Protein AF-A0A1M5QB67-F1 (afdb_monomer_lite)

Radius of gyration: 20.2 Å; chains: 1; bounding box: 59×38×54 Å

Secondary structure (DSSP, 8-state):
--HHHHHHHHHHHHHHHHHHHHHHHHHHHHHHHHHGGGT--SS-HHHHHHHHHHHHHHHHHHHHTT---HHHHHHHHHHHHHHHHHHHHHHHTTTT-SS-SS--S-HHHHHHHHHHH-HHHHHHHHHHHHHHHHHHHHHHH-GGGGT--HHHHHHHHHHHT--

pLDDT: mean 91.1, std 11.99, range [49.0, 98.81]

Foldseek 3Di:
DDPVLLVVLLVLLLVLLLLLLVLLCVVQVVVCVVCVVVVDCPAVSNVLSNVLSVVSVVLSVCSVVPDQALVSLVVNLVSLVCVLVVLLCCQQCVRDHPHNPDDCPDSPVSSVVVLVVDVSSVSSNVSSVSSSVSSVCSSPPPPVNHVDDVVVVVVVVVVVVVD

Organism: NCBI:txid43928

Sequence (163 aa):
MDDRLASVLRVFGVQAALVSAAIHLFEGLPRLFVYLPRLSFRDPRPYLFVPSALLVVVLATLVVRGSHDRRLYSLSAGVLLTYSVGYTWWHLTDHGGLLPSHEVTDPVGEVIAHLAGDPIAFVSFAAQALGAAAFLVLFVADPRASGGDPSDGAALADRAGEE

Structure (mmCIF, N/CA/C/O backbone):
data_AF-A0A1M5QB67-F1
#
_entry.id   AF-A0A1M5QB67-F1
#
loop_
_atom_site.group_PDB
_atom_site.id
_atom_site.type_symbol
_atom_site.label_atom_id
_atom_site.label_alt_id
_atom_site.label_comp_id
_atom_site.label_asym_id
_atom_site.label_entity_id
_atom_site.label_seq_id
_atom_site.pdbx_PDB_ins_code
_atom_site.Cartn_x
_atom_site.Cartn_y
_atom_site.Cartn_z
_atom_site.occupancy
_atom_site.B_iso_or_equiv
_atom_site.auth_seq_id
_atom_site.auth_comp_id
_atom_site.auth_asym_id
_atom_site.auth_atom_id
_atom_site.pdbx_PDB_model_num
ATOM 1 N N . MET A 1 1 ? -14.971 -9.729 19.127 1.00 90.88 1 MET A N 1
ATOM 2 C CA . MET A 1 1 ? -13.554 -9.403 19.394 1.00 90.88 1 MET A CA 1
ATOM 3 C C . MET A 1 1 ? -13.500 -8.581 20.664 1.00 90.88 1 MET A C 1
ATOM 5 O O . MET A 1 1 ? -14.352 -7.713 20.806 1.00 90.88 1 MET A O 1
ATOM 9 N N . ASP A 1 2 ? -12.576 -8.873 21.581 1.00 91.38 2 ASP A N 1
ATOM 10 C CA . ASP A 1 2 ? -12.386 -8.035 22.770 1.00 91.38 2 ASP A CA 1
ATOM 11 C C . ASP A 1 2 ? -11.513 -6.803 22.471 1.00 91.38 2 ASP A C 1
ATOM 13 O O . ASP A 1 2 ? -10.866 -6.692 21.424 1.00 91.38 2 ASP A O 1
ATOM 17 N N . ASP A 1 3 ? -11.504 -5.860 23.409 1.00 89.56 3 ASP A N 1
ATOM 18 C CA . ASP A 1 3 ? -10.841 -4.564 23.254 1.00 89.56 3 ASP A CA 1
ATOM 19 C C . ASP A 1 3 ? -9.319 -4.661 23.159 1.00 89.56 3 ASP A C 1
ATOM 21 O O . ASP A 1 3 ? -8.672 -3.841 22.496 1.00 89.56 3 ASP A O 1
ATOM 25 N N . ARG A 1 4 ? -8.737 -5.667 23.819 1.00 93.50 4 ARG A N 1
ATOM 26 C CA . ARG A 1 4 ? -7.290 -5.885 23.830 1.00 93.50 4 ARG A CA 1
ATOM 27 C C . ARG A 1 4 ? -6.833 -6.372 22.466 1.00 93.50 4 ARG A C 1
ATOM 29 O O . ARG A 1 4 ? -5.908 -5.790 21.905 1.00 93.50 4 ARG A O 1
ATOM 36 N N . LEU A 1 5 ? -7.512 -7.374 21.909 1.00 95.00 5 LEU A N 1
ATOM 37 C CA . LEU A 1 5 ? -7.232 -7.886 20.574 1.00 95.00 5 LEU A CA 1
ATOM 38 C C . LEU A 1 5 ? -7.419 -6.796 19.512 1.00 95.00 5 LEU A C 1
ATOM 40 O O . LEU A 1 5 ? -6.548 -6.630 18.660 1.00 95.00 5 LEU A O 1
ATOM 44 N N . ALA A 1 6 ? -8.492 -6.002 19.599 1.00 94.50 6 ALA A N 1
ATOM 45 C CA . ALA A 1 6 ? -8.708 -4.875 18.691 1.00 94.50 6 ALA A CA 1
ATOM 46 C C . ALA A 1 6 ? -7.551 -3.860 18.754 1.00 94.50 6 ALA A C 1
ATOM 48 O O . ALA A 1 6 ? -7.033 -3.430 17.724 1.00 94.50 6 ALA A O 1
ATOM 49 N N . SER A 1 7 ? -7.098 -3.515 19.961 1.00 94.88 7 SER A N 1
ATOM 50 C CA . SER A 1 7 ? -5.978 -2.589 20.159 1.00 94.88 7 SER A CA 1
ATOM 51 C C . SER A 1 7 ? -4.665 -3.148 19.607 1.00 94.88 7 SER A C 1
ATOM 53 O O . SER A 1 7 ? -3.940 -2.436 18.914 1.00 94.88 7 SER A O 1
ATOM 55 N N . VAL A 1 8 ? -4.386 -4.434 19.844 1.00 97.19 8 VAL A N 1
ATOM 56 C CA . VAL A 1 8 ? -3.207 -5.121 19.293 1.00 97.19 8 VAL A CA 1
ATOM 57 C C . VAL A 1 8 ? -3.238 -5.116 17.766 1.00 97.19 8 VAL A C 1
ATOM 59 O O . VAL A 1 8 ? -2.242 -4.752 17.145 1.00 97.19 8 VAL A O 1
ATOM 62 N N . LEU A 1 9 ? -4.378 -5.445 17.151 1.00 97.62 9 LEU A N 1
ATOM 63 C CA . LEU A 1 9 ? -4.528 -5.430 15.694 1.00 97.62 9 LEU A CA 1
ATOM 64 C C . LEU A 1 9 ? -4.355 -4.032 15.102 1.00 97.62 9 LEU A C 1
ATOM 66 O O . LEU A 1 9 ? -3.757 -3.903 14.038 1.00 97.62 9 LEU A O 1
ATOM 70 N N . ARG A 1 10 ? -4.827 -2.980 15.781 1.00 97.19 10 ARG A N 1
ATOM 71 C CA . ARG A 1 10 ? -4.616 -1.593 15.334 1.00 97.19 10 ARG A CA 1
ATOM 72 C C . ARG A 1 10 ? -3.148 -1.215 15.378 1.00 97.19 10 ARG A C 1
ATOM 74 O O . ARG A 1 10 ? -2.639 -0.697 14.392 1.00 97.19 10 ARG A O 1
ATOM 81 N N . VAL A 1 11 ? -2.464 -1.497 16.489 1.00 98.06 11 VAL A N 1
ATOM 82 C CA . VAL A 1 11 ? -1.025 -1.227 16.614 1.00 98.06 11 VAL A CA 1
ATOM 83 C C . VAL A 1 11 ? -0.261 -1.988 15.536 1.00 98.06 11 VAL A C 1
ATOM 85 O O . VAL A 1 11 ? 0.523 -1.389 14.807 1.00 98.06 11 VAL A O 1
ATOM 88 N N . PHE A 1 12 ? -0.535 -3.281 15.383 1.00 98.44 12 PHE A N 1
ATOM 89 C CA . PHE A 1 12 ? 0.109 -4.121 14.381 1.00 98.44 12 PHE A CA 1
ATOM 90 C C . PHE A 1 12 ? -0.159 -3.636 12.949 1.00 98.44 12 PHE A C 1
ATOM 92 O O . PHE A 1 12 ? 0.781 -3.442 12.181 1.00 98.44 12 PHE A O 1
ATOM 99 N N . GLY A 1 13 ? -1.423 -3.371 12.605 1.00 98.44 13 GLY A N 1
ATOM 100 C CA . GLY A 1 13 ? -1.826 -2.872 11.290 1.00 98.44 13 GLY A CA 1
ATOM 101 C C . GLY A 1 13 ? -1.206 -1.515 10.961 1.00 98.44 13 GLY A C 1
ATOM 102 O O . GLY A 1 13 ? -0.709 -1.325 9.855 1.00 98.44 13 GLY A O 1
ATOM 103 N N . VAL A 1 14 ? -1.152 -0.599 11.935 1.00 98.56 14 VAL A N 1
ATOM 104 C CA . VAL A 1 14 ? -0.476 0.700 11.797 1.00 98.56 14 VAL A CA 1
ATOM 105 C C . VAL A 1 14 ? 1.022 0.521 11.564 1.00 98.56 14 VAL A C 1
ATOM 107 O O . VAL A 1 14 ? 1.556 1.127 10.642 1.00 98.56 14 VAL A O 1
ATOM 110 N N . GLN A 1 15 ? 1.709 -0.314 12.348 1.00 98.69 15 GLN A N 1
ATOM 111 C CA . GLN A 1 15 ? 3.147 -0.549 12.162 1.00 98.69 15 GLN A CA 1
ATOM 112 C C . GLN A 1 15 ? 3.444 -1.144 10.782 1.00 98.69 15 GLN A C 1
ATOM 114 O O . GLN A 1 15 ? 4.303 -0.637 10.064 1.00 98.69 15 GLN A O 1
ATOM 119 N N . ALA A 1 16 ? 2.685 -2.160 10.371 1.00 98.75 16 ALA A N 1
ATOM 120 C CA . ALA A 1 16 ? 2.826 -2.781 9.059 1.00 98.75 16 ALA A CA 1
ATOM 121 C C . ALA A 1 16 ? 2.565 -1.777 7.916 1.00 98.75 16 ALA A C 1
ATOM 123 O O . ALA A 1 16 ? 3.335 -1.702 6.957 1.00 98.75 16 ALA A O 1
ATOM 124 N N . ALA A 1 17 ? 1.536 -0.936 8.053 1.00 98.75 17 ALA A N 1
ATOM 125 C CA . ALA A 1 17 ? 1.230 0.121 7.095 1.00 98.75 17 ALA A CA 1
ATOM 126 C C . ALA A 1 17 ? 2.342 1.178 7.007 1.00 98.75 17 ALA A C 1
ATOM 128 O O . ALA A 1 17 ? 2.708 1.589 5.908 1.00 98.75 17 ALA A O 1
ATOM 129 N N . LEU A 1 18 ? 2.918 1.589 8.141 1.00 98.81 18 LEU A N 1
ATOM 130 C CA . LEU A 1 18 ? 4.020 2.553 8.174 1.00 98.81 18 LEU A CA 1
ATOM 131 C C . LEU A 1 18 ? 5.308 1.984 7.569 1.00 98.81 18 LEU A C 1
ATOM 133 O O . LEU A 1 18 ? 5.994 2.704 6.847 1.00 98.81 18 LEU A O 1
ATOM 137 N N . VAL A 1 19 ? 5.611 0.700 7.791 1.00 98.81 19 VAL A N 1
ATOM 138 C CA . VAL A 1 19 ? 6.726 0.012 7.113 1.00 98.81 19 VAL A CA 1
ATOM 139 C C . VAL A 1 19 ? 6.506 0.003 5.600 1.00 98.81 19 VAL A C 1
ATOM 141 O O . VAL A 1 19 ? 7.395 0.405 4.850 1.00 98.81 19 VAL A O 1
ATOM 144 N N . SER A 1 20 ? 5.305 -0.376 5.149 1.00 98.69 20 SER A N 1
ATOM 145 C CA . SER A 1 20 ? 4.941 -0.328 3.728 1.00 98.69 20 SER A CA 1
ATOM 146 C C . SER A 1 20 ? 5.110 1.083 3.158 1.00 98.69 20 SER A C 1
ATOM 148 O O . SER A 1 20 ? 5.741 1.254 2.116 1.00 98.69 20 SER A O 1
ATOM 150 N N . ALA A 1 21 ? 4.594 2.109 3.841 1.00 98.75 21 ALA A N 1
ATOM 151 C CA . ALA A 1 21 ? 4.706 3.498 3.404 1.00 98.75 21 ALA A CA 1
ATOM 152 C C . ALA A 1 21 ? 6.168 3.962 3.319 1.00 98.75 21 ALA A C 1
ATOM 154 O O . ALA A 1 21 ? 6.550 4.604 2.343 1.00 98.75 21 ALA A O 1
ATOM 155 N N . ALA A 1 22 ? 6.999 3.605 4.301 1.00 98.75 22 ALA A N 1
ATOM 156 C CA . ALA A 1 22 ? 8.416 3.947 4.307 1.00 98.75 22 ALA A CA 1
ATOM 157 C C . ALA A 1 22 ? 9.151 3.355 3.096 1.00 98.75 22 ALA A C 1
ATOM 159 O O . ALA A 1 22 ? 9.890 4.079 2.431 1.00 98.75 22 ALA A O 1
ATOM 160 N N . ILE A 1 23 ? 8.903 2.083 2.762 1.00 98.62 23 ILE A N 1
ATOM 161 C CA . ILE A 1 23 ? 9.515 1.434 1.592 1.00 98.62 23 ILE A CA 1
ATOM 162 C C . ILE A 1 23 ? 9.038 2.093 0.291 1.00 98.62 23 ILE A C 1
ATOM 164 O O . ILE A 1 23 ? 9.854 2.435 -0.562 1.00 98.62 23 ILE A O 1
ATOM 168 N N . HIS A 1 24 ? 7.738 2.363 0.151 1.00 98.56 24 HIS A N 1
ATOM 169 C CA . HIS A 1 24 ? 7.202 3.022 -1.045 1.00 98.56 24 HIS A CA 1
ATOM 170 C C . HIS A 1 24 ? 7.727 4.456 -1.213 1.00 98.56 24 HIS A C 1
ATOM 172 O O . HIS A 1 24 ? 7.979 4.887 -2.338 1.00 98.56 24 HIS A O 1
ATOM 178 N N . LEU A 1 25 ? 7.947 5.195 -0.121 1.00 98.62 25 LEU A N 1
ATOM 179 C CA . LEU A 1 25 ? 8.602 6.506 -0.167 1.00 98.62 25 LEU A CA 1
ATOM 180 C C . LEU A 1 25 ? 10.086 6.385 -0.515 1.00 98.62 25 LEU A C 1
ATOM 182 O O . LEU A 1 25 ? 10.573 7.167 -1.329 1.00 98.62 25 LEU A O 1
ATOM 186 N N . PHE A 1 26 ? 10.790 5.409 0.057 1.00 98.31 26 PHE A N 1
ATOM 187 C CA . PHE A 1 26 ? 12.196 5.148 -0.242 1.00 98.31 26 PHE A CA 1
ATOM 188 C C . PHE A 1 26 ? 12.410 4.826 -1.728 1.00 98.31 26 PHE A C 1
ATOM 190 O O . PHE A 1 26 ? 13.300 5.382 -2.365 1.00 98.31 26 PHE A O 1
ATOM 197 N N . GLU A 1 27 ? 11.537 4.004 -2.307 1.00 96.62 27 GLU A N 1
ATOM 198 C CA . GLU A 1 27 ? 11.552 3.646 -3.726 1.00 96.62 27 GLU A CA 1
ATOM 199 C C . GLU A 1 27 ? 11.038 4.789 -4.625 1.00 96.62 27 GLU A C 1
ATOM 201 O O . GLU A 1 27 ? 11.575 5.060 -5.705 1.00 96.62 27 GLU A O 1
ATOM 206 N N . GLY A 1 28 ? 9.964 5.460 -4.213 1.00 97.75 28 GLY A N 1
ATOM 207 C CA . GLY A 1 28 ? 9.250 6.431 -5.035 1.00 97.75 28 GLY A CA 1
ATOM 208 C C . GLY A 1 28 ? 9.913 7.803 -5.077 1.00 97.75 28 GLY A C 1
ATOM 209 O O . GLY A 1 28 ? 10.026 8.395 -6.148 1.00 97.75 28 GLY A O 1
ATOM 210 N N . LEU A 1 29 ? 10.370 8.323 -3.937 1.00 97.94 29 LEU A N 1
ATOM 211 C CA . LEU A 1 29 ? 10.791 9.720 -3.812 1.00 97.94 29 LEU A CA 1
ATOM 212 C C . LEU A 1 29 ? 12.048 10.056 -4.637 1.00 97.94 29 LEU A C 1
ATOM 214 O O . LEU A 1 29 ? 12.005 11.041 -5.379 1.00 97.94 29 LEU A O 1
ATOM 218 N N . PRO A 1 30 ? 13.133 9.252 -4.622 1.00 97.94 30 PRO A N 1
ATOM 219 C CA . PRO A 1 30 ? 14.295 9.515 -5.471 1.00 97.94 30 PRO A CA 1
ATOM 220 C C . PRO A 1 30 ? 13.934 9.485 -6.959 1.00 97.94 30 PRO A C 1
ATOM 222 O O . PRO A 1 30 ? 14.358 10.350 -7.727 1.00 97.94 30 PRO A O 1
ATOM 225 N N . ARG A 1 31 ? 13.092 8.526 -7.369 1.00 96.88 31 ARG A N 1
ATOM 226 C CA . ARG A 1 31 ? 12.614 8.417 -8.754 1.00 96.88 31 ARG A CA 1
ATOM 227 C C . ARG A 1 31 ? 11.729 9.597 -9.130 1.00 96.88 31 ARG A C 1
ATOM 229 O O . ARG A 1 31 ? 11.845 10.094 -10.244 1.00 96.88 31 ARG A O 1
ATOM 236 N N . LEU A 1 32 ? 10.906 10.105 -8.216 1.00 97.50 32 LEU A N 1
ATOM 237 C CA . LEU A 1 32 ? 10.077 11.278 -8.473 1.00 97.50 32 LEU A CA 1
ATOM 238 C C . LEU A 1 32 ? 10.940 12.498 -8.824 1.00 97.50 32 LEU A C 1
ATOM 240 O O . LEU A 1 32 ? 10.651 13.170 -9.811 1.00 97.50 32 LEU A O 1
ATOM 244 N N . PHE A 1 33 ? 12.048 12.729 -8.112 1.00 97.44 33 PHE A N 1
ATOM 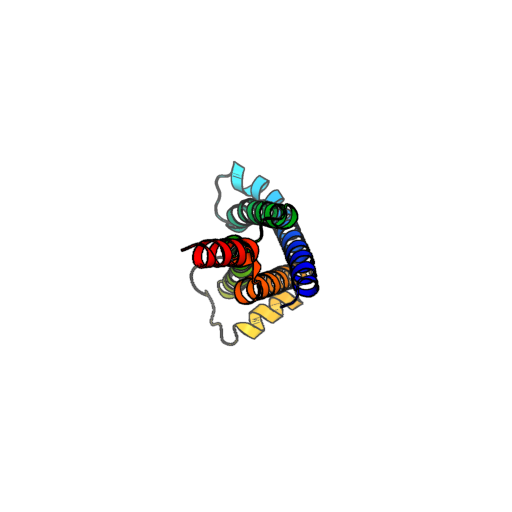245 C CA . PHE A 1 33 ? 12.999 13.802 -8.442 1.00 97.44 33 PHE A CA 1
ATOM 246 C C . PHE A 1 33 ? 13.705 13.613 -9.793 1.00 97.44 33 PHE A C 1
ATOM 248 O O . PHE A 1 33 ? 14.176 14.582 -10.388 1.00 97.44 33 PHE A O 1
ATOM 255 N N . VAL A 1 34 ? 13.751 12.386 -10.314 1.00 96.69 34 VAL A N 1
ATOM 256 C CA . VAL A 1 34 ? 14.253 12.097 -11.661 1.00 96.69 34 VAL A CA 1
ATOM 257 C C . VAL A 1 34 ? 13.156 12.315 -12.711 1.00 96.69 34 VAL A C 1
ATOM 259 O O . VAL A 1 34 ? 13.363 13.034 -13.688 1.00 96.69 34 VAL A O 1
ATOM 262 N N . TYR A 1 35 ? 11.979 11.723 -12.553 1.00 95.88 35 TYR A N 1
ATOM 263 C CA . TYR A 1 35 ? 10.971 11.707 -13.616 1.00 95.88 35 TYR A CA 1
ATOM 264 C C . TYR A 1 35 ? 10.135 12.989 -13.690 1.00 95.88 35 TYR A C 1
ATOM 266 O O . TYR A 1 35 ? 9.828 13.450 -14.793 1.00 95.88 35 TYR A O 1
ATOM 274 N N . LEU A 1 36 ? 9.832 13.620 -12.550 1.00 96.44 36 LEU A N 1
ATOM 275 C CA . LEU A 1 36 ? 8.957 14.793 -12.491 1.00 96.44 36 LEU A CA 1
ATOM 276 C C . LEU A 1 36 ? 9.503 16.000 -13.277 1.00 96.44 36 LEU A C 1
ATOM 278 O O . LEU A 1 36 ? 8.752 16.520 -14.101 1.00 96.44 36 LEU A O 1
ATOM 282 N N . PRO A 1 37 ? 10.784 16.415 -13.148 1.00 97.31 37 PRO A N 1
ATOM 283 C CA . PRO A 1 37 ? 11.311 17.546 -13.924 1.00 97.31 37 PRO A CA 1
ATOM 284 C C . PRO A 1 37 ? 11.338 17.298 -15.436 1.00 97.31 37 PRO A C 1
ATOM 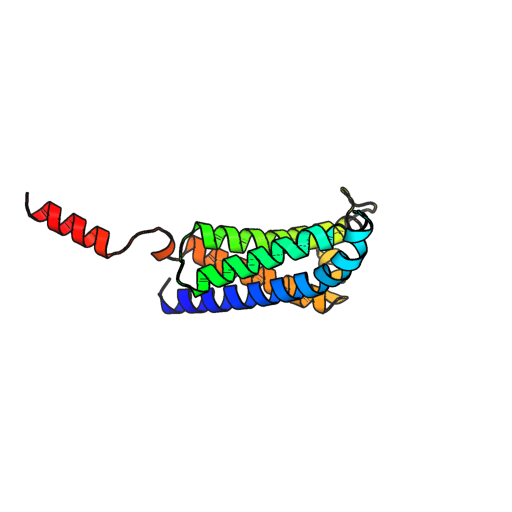286 O O . PRO A 1 37 ? 11.404 18.237 -16.223 1.00 97.31 37 PRO A O 1
ATOM 289 N N . ARG A 1 38 ? 11.311 16.024 -15.844 1.00 96.69 38 ARG A N 1
ATOM 290 C CA . ARG A 1 38 ? 11.321 15.592 -17.245 1.00 96.69 38 ARG A CA 1
ATOM 291 C C . ARG A 1 38 ? 9.913 15.375 -17.804 1.00 96.69 38 ARG A C 1
ATOM 293 O O . ARG A 1 38 ? 9.801 15.028 -18.975 1.00 96.69 38 ARG A O 1
ATOM 300 N N . LEU A 1 39 ? 8.870 15.521 -16.976 1.00 94.31 39 LEU A N 1
ATOM 301 C CA . LEU A 1 39 ? 7.474 15.209 -17.312 1.00 94.31 39 LEU A CA 1
ATOM 302 C C . LEU A 1 39 ? 7.321 13.824 -17.975 1.00 94.31 39 LEU A C 1
ATOM 304 O O . LEU A 1 39 ? 6.551 13.649 -18.916 1.00 94.31 39 LEU A O 1
ATOM 308 N N . SER A 1 40 ? 8.099 12.843 -17.508 1.00 92.62 40 SER A N 1
ATOM 309 C CA . SER A 1 40 ? 8.192 11.519 -18.129 1.00 92.62 40 SER A CA 1
ATOM 310 C C . SER A 1 40 ? 7.447 10.466 -17.321 1.00 92.62 40 SER A C 1
ATOM 312 O O . SER A 1 40 ? 7.767 10.233 -16.163 1.00 92.62 40 SER A O 1
ATOM 314 N N . PHE A 1 41 ? 6.527 9.751 -17.966 1.00 90.19 41 PHE A N 1
ATOM 315 C CA . PHE A 1 41 ? 5.753 8.657 -17.364 1.00 90.19 41 PHE A CA 1
ATOM 316 C C . PHE A 1 41 ? 6.323 7.269 -17.673 1.00 90.19 41 PHE A C 1
ATOM 318 O O . PHE A 1 41 ? 5.620 6.269 -17.562 1.00 90.19 41 PHE A O 1
ATOM 325 N N . ARG A 1 42 ? 7.599 7.193 -18.076 1.00 88.50 42 ARG A N 1
ATOM 326 C CA . ARG A 1 42 ? 8.248 5.913 -18.405 1.00 88.50 42 ARG A CA 1
ATOM 327 C C . ARG A 1 42 ? 8.266 4.949 -17.216 1.00 88.50 42 ARG A C 1
ATOM 329 O O . ARG A 1 42 ? 8.174 3.747 -17.418 1.00 88.50 42 ARG A O 1
ATOM 336 N N . ASP A 1 43 ? 8.390 5.479 -16.004 1.00 90.94 43 ASP A N 1
ATOM 337 C CA . ASP A 1 43 ? 8.207 4.727 -14.766 1.00 90.94 43 ASP A CA 1
ATOM 338 C C . ASP A 1 43 ? 7.016 5.332 -14.004 1.00 90.94 43 ASP A C 1
ATOM 340 O O . ASP A 1 43 ? 7.127 6.454 -13.498 1.00 90.94 43 ASP A O 1
ATOM 344 N N . PRO A 1 44 ? 5.862 4.645 -13.934 1.00 91.94 44 PRO A N 1
ATOM 345 C CA . PRO A 1 44 ? 4.678 5.168 -13.257 1.00 91.94 44 PRO A CA 1
ATOM 346 C C . PRO A 1 44 ? 4.776 5.076 -11.726 1.00 91.94 44 PRO A C 1
ATOM 348 O O . PRO A 1 44 ? 4.045 5.776 -11.024 1.00 91.94 44 PRO A O 1
ATOM 351 N N . ARG A 1 45 ? 5.683 4.249 -11.183 1.00 94.50 45 ARG A N 1
ATOM 352 C CA . ARG A 1 45 ? 5.798 3.984 -9.740 1.00 94.50 45 ARG A CA 1
ATOM 353 C C . ARG A 1 45 ? 5.958 5.241 -8.886 1.00 94.50 45 ARG A C 1
ATOM 355 O O . ARG A 1 45 ? 5.175 5.369 -7.955 1.00 94.50 45 ARG A O 1
ATOM 362 N N . PRO A 1 46 ? 6.869 6.201 -9.152 1.00 96.62 46 PRO A N 1
ATOM 363 C CA . PRO A 1 46 ? 6.998 7.396 -8.308 1.00 96.62 46 PRO A CA 1
ATOM 364 C C . PRO A 1 46 ? 5.703 8.212 -8.192 1.00 96.62 46 PRO A C 1
ATOM 366 O O . PRO A 1 46 ? 5.403 8.734 -7.118 1.00 96.62 46 PRO A O 1
ATOM 369 N N . TYR A 1 47 ? 4.918 8.287 -9.270 1.00 96.12 47 TYR A N 1
ATOM 370 C CA . TYR A 1 47 ? 3.653 9.023 -9.307 1.00 96.12 47 TYR A CA 1
ATOM 371 C C . TYR A 1 47 ? 2.536 8.330 -8.526 1.00 96.12 47 TYR A C 1
ATOM 373 O O . TYR A 1 47 ? 1.602 8.993 -8.088 1.00 96.12 47 TYR A O 1
ATOM 381 N N . LEU A 1 48 ? 2.633 7.014 -8.335 1.00 95.88 48 LEU A N 1
ATOM 382 C CA . LEU A 1 48 ? 1.686 6.237 -7.542 1.00 95.88 48 LEU A CA 1
ATOM 383 C C . LEU A 1 48 ? 2.164 6.108 -6.096 1.00 95.88 48 LEU A C 1
ATOM 385 O O . LEU A 1 48 ? 1.423 6.432 -5.172 1.00 95.88 48 LEU A O 1
ATOM 389 N N . PHE A 1 49 ? 3.407 5.677 -5.894 1.00 97.75 49 PHE A N 1
ATOM 390 C CA . PHE A 1 49 ? 3.993 5.329 -4.601 1.00 97.75 49 PHE A CA 1
ATOM 391 C C . PHE A 1 49 ? 4.054 6.519 -3.654 1.00 97.75 49 PHE A C 1
ATOM 393 O O . PHE A 1 49 ? 3.628 6.395 -2.514 1.00 97.75 49 PHE A O 1
ATOM 400 N N . VAL A 1 50 ? 4.526 7.682 -4.110 1.00 98.56 50 VAL A N 1
ATOM 401 C CA . VAL A 1 50 ? 4.689 8.844 -3.226 1.00 98.56 50 VAL A CA 1
ATOM 402 C C . VAL A 1 50 ? 3.348 9.339 -2.667 1.00 98.56 50 VAL A C 1
ATOM 404 O O . VAL A 1 50 ? 3.203 9.360 -1.443 1.00 98.56 50 VAL A O 1
ATOM 407 N N . PRO A 1 51 ? 2.340 9.704 -3.486 1.00 98.50 51 PRO A N 1
ATOM 408 C CA . PRO A 1 51 ? 1.079 10.201 -2.937 1.00 98.50 51 PRO A CA 1
ATOM 409 C C . PRO A 1 51 ? 0.319 9.133 -2.145 1.00 98.50 51 PRO A C 1
ATOM 411 O O . PRO A 1 51 ? -0.245 9.443 -1.097 1.00 98.50 51 PRO A O 1
ATOM 414 N N . SER A 1 52 ? 0.325 7.875 -2.594 1.00 98.56 52 SER A N 1
ATOM 415 C CA . SER A 1 52 ? -0.351 6.800 -1.858 1.00 98.56 52 SER A CA 1
ATOM 416 C C . SER A 1 52 ? 0.332 6.488 -0.523 1.00 98.56 52 SER A C 1
ATOM 418 O O . SER A 1 52 ? -0.360 6.279 0.467 1.00 98.56 52 SER A O 1
ATOM 420 N N . ALA A 1 53 ? 1.663 6.537 -0.437 1.00 98.69 53 ALA A N 1
ATOM 421 C CA . ALA A 1 53 ? 2.362 6.309 0.824 1.00 98.69 53 ALA A CA 1
ATOM 422 C C . ALA A 1 53 ? 2.119 7.451 1.819 1.00 98.69 53 ALA A C 1
ATOM 424 O O . ALA A 1 53 ? 1.919 7.202 3.008 1.00 98.69 53 ALA A O 1
ATOM 425 N N . LEU A 1 54 ? 2.046 8.699 1.340 1.00 98.75 54 LEU A N 1
ATOM 426 C CA . LEU A 1 54 ? 1.613 9.832 2.163 1.00 98.75 54 LEU A CA 1
ATOM 427 C C . LEU A 1 54 ? 0.172 9.647 2.660 1.00 98.75 54 LEU A C 1
ATOM 429 O O . LEU A 1 54 ? -0.102 9.903 3.832 1.00 98.75 54 LEU A O 1
ATOM 433 N N . LEU A 1 55 ? -0.734 9.141 1.814 1.00 98.69 55 LEU A N 1
ATOM 434 C CA . LEU A 1 55 ? -2.087 8.773 2.236 1.00 98.69 55 LEU A CA 1
ATOM 435 C C . LEU A 1 55 ? -2.054 7.701 3.336 1.00 98.69 55 LEU A C 1
ATOM 437 O O . LEU A 1 55 ? -2.730 7.867 4.347 1.00 98.69 55 LEU A O 1
ATOM 441 N N . VAL A 1 56 ? -1.242 6.648 3.203 1.00 98.75 56 VAL A N 1
ATOM 442 C CA . VAL A 1 56 ? -1.093 5.620 4.251 1.00 98.75 56 VAL A CA 1
ATOM 443 C C . VAL A 1 56 ? -0.631 6.232 5.577 1.00 98.75 56 VAL A C 1
ATOM 445 O O . VAL A 1 56 ? -1.192 5.902 6.621 1.00 98.75 56 VAL A O 1
ATOM 448 N N . VAL A 1 57 ? 0.327 7.166 5.556 1.00 98.75 57 VAL A N 1
ATOM 449 C CA . VAL A 1 57 ? 0.773 7.886 6.766 1.00 98.75 57 VAL A CA 1
ATOM 450 C C . VAL A 1 57 ? -0.372 8.684 7.397 1.00 98.75 57 VAL A C 1
ATOM 452 O O . VAL A 1 57 ? -0.537 8.663 8.621 1.00 98.75 57 VAL A O 1
ATOM 455 N N . VAL A 1 58 ? -1.199 9.351 6.587 1.00 98.69 58 VAL A N 1
ATOM 456 C CA . VAL A 1 58 ? -2.386 10.072 7.074 1.00 98.69 58 VAL A CA 1
ATOM 457 C C . VAL A 1 58 ? -3.382 9.107 7.719 1.00 98.69 58 VAL A C 1
ATOM 459 O O . VAL A 1 58 ? -3.811 9.347 8.847 1.00 98.69 58 VAL A O 1
ATOM 462 N N . LEU A 1 59 ? -3.713 7.994 7.060 1.00 98.44 59 LEU A N 1
ATOM 463 C CA . LEU A 1 59 ? -4.648 6.993 7.586 1.00 98.44 59 LEU A CA 1
ATOM 464 C C . LEU A 1 59 ? -4.138 6.378 8.895 1.00 98.44 59 LEU A C 1
ATOM 466 O O . LEU A 1 59 ? -4.881 6.306 9.874 1.00 98.44 59 LEU A O 1
ATOM 470 N N . ALA A 1 60 ? -2.854 6.019 8.950 1.00 98.06 60 ALA A N 1
ATOM 471 C CA . ALA A 1 60 ? -2.199 5.539 10.162 1.00 98.06 60 ALA A CA 1
ATOM 472 C C . ALA A 1 60 ? -2.286 6.568 11.301 1.00 98.06 60 ALA A C 1
ATOM 474 O O . ALA A 1 60 ? -2.616 6.219 12.434 1.00 98.06 60 ALA A O 1
ATOM 475 N N . THR A 1 61 ? -2.061 7.849 10.993 1.00 98.38 61 THR A N 1
ATOM 476 C CA . THR A 1 61 ? -2.186 8.942 11.966 1.00 98.38 61 THR A CA 1
ATOM 477 C C . THR A 1 61 ? -3.612 9.059 12.502 1.00 98.38 61 THR A C 1
ATOM 479 O O . THR A 1 61 ? -3.792 9.212 13.708 1.00 98.38 61 THR A O 1
ATOM 482 N N . LEU A 1 62 ? -4.632 8.950 11.645 1.00 97.69 62 LEU A N 1
ATOM 483 C CA . LEU A 1 62 ? -6.036 8.982 12.070 1.00 97.69 62 LEU A CA 1
ATOM 484 C C . LEU A 1 62 ? -6.368 7.828 13.026 1.00 97.69 62 LEU A C 1
ATOM 486 O O . LEU A 1 62 ? -6.972 8.065 14.073 1.00 97.69 62 LEU A O 1
ATOM 490 N N . VAL A 1 63 ? -5.906 6.608 12.726 1.00 95.88 63 VAL A N 1
ATOM 491 C CA . VAL A 1 63 ? -6.094 5.443 13.610 1.00 95.88 63 VAL A CA 1
ATOM 492 C C . VAL A 1 63 ? -5.426 5.672 14.969 1.00 95.88 63 VAL A C 1
ATOM 494 O O . VAL A 1 63 ? -6.050 5.452 16.004 1.00 95.88 63 VAL A O 1
ATOM 497 N N . VAL A 1 64 ? -4.183 6.167 14.993 1.00 96.19 64 VAL A N 1
ATOM 498 C CA . VAL A 1 64 ? -3.452 6.454 16.244 1.00 96.19 64 VAL A CA 1
ATOM 499 C C . VAL A 1 64 ? -4.120 7.563 17.062 1.00 96.19 64 VAL A C 1
ATOM 501 O O . VAL A 1 64 ? -4.108 7.515 18.290 1.00 96.19 64 VAL A O 1
ATOM 504 N N . ARG A 1 65 ? -4.741 8.549 16.403 1.00 95.31 65 ARG A N 1
ATOM 505 C CA . ARG A 1 65 ? -5.469 9.648 17.059 1.00 95.31 65 ARG A CA 1
ATOM 506 C C . ARG A 1 65 ? -6.844 9.250 17.602 1.00 95.31 65 ARG A C 1
ATOM 508 O O . ARG A 1 65 ? -7.526 10.099 18.169 1.00 95.31 65 ARG A O 1
ATOM 515 N N . GLY A 1 66 ? -7.239 7.987 17.460 1.00 90.81 66 GLY A N 1
ATOM 516 C CA . GLY A 1 66 ? -8.464 7.457 18.048 1.00 90.81 66 GLY A CA 1
ATOM 517 C C . GLY A 1 66 ? -9.657 7.386 17.094 1.00 90.81 66 GLY A C 1
ATOM 518 O O . GLY A 1 66 ? -10.760 7.072 17.542 1.00 90.81 66 GLY A O 1
ATOM 519 N N . SER A 1 67 ? -9.473 7.663 15.798 1.00 90.50 67 SER A N 1
ATOM 520 C CA . SER A 1 67 ? -10.523 7.442 14.800 1.00 90.50 67 SER A CA 1
ATOM 521 C C . SER A 1 67 ? -10.659 5.946 14.532 1.00 90.50 67 SER A C 1
ATOM 523 O O . SER A 1 67 ? -9.722 5.290 14.076 1.00 90.50 67 SER A O 1
ATOM 525 N N . HIS A 1 68 ? -11.826 5.391 14.850 1.00 89.88 68 HIS A N 1
ATOM 526 C CA . HIS A 1 68 ? -12.073 3.952 14.821 1.00 89.88 68 HIS A CA 1
ATOM 527 C C . HIS A 1 68 ? -13.389 3.647 14.116 1.00 89.88 68 HIS A C 1
ATOM 529 O O . HIS A 1 68 ? -14.358 3.256 14.757 1.00 89.88 68 HIS A O 1
ATOM 535 N N . ASP A 1 69 ? -13.436 3.850 12.805 1.00 91.25 69 ASP A N 1
ATOM 536 C CA . ASP A 1 69 ? -14.623 3.578 12.002 1.00 91.25 69 ASP A CA 1
ATOM 537 C C . ASP A 1 69 ? -14.328 2.609 10.851 1.00 91.25 69 ASP A C 1
ATOM 539 O O . ASP A 1 69 ? -13.194 2.464 10.378 1.00 91.25 69 ASP A O 1
ATOM 543 N N . ARG A 1 70 ? -15.382 1.933 10.383 1.00 93.44 70 ARG A N 1
ATOM 544 C CA . ARG A 1 70 ? -15.282 0.939 9.306 1.00 93.44 70 ARG A CA 1
ATOM 545 C C . ARG A 1 70 ? -14.700 1.507 8.016 1.00 93.44 70 ARG A C 1
ATOM 547 O O . ARG A 1 70 ? -13.993 0.787 7.313 1.00 93.44 70 ARG A O 1
ATOM 554 N N . ARG A 1 71 ? -14.980 2.771 7.686 1.00 95.44 71 ARG A N 1
ATOM 555 C CA . ARG A 1 71 ? -14.503 3.374 6.435 1.00 95.44 71 ARG A CA 1
ATOM 556 C C . ARG A 1 71 ? -12.995 3.533 6.491 1.00 95.44 71 ARG A C 1
ATOM 558 O O . ARG A 1 71 ? -12.326 3.118 5.549 1.00 95.44 71 ARG A O 1
ATOM 565 N N . LEU A 1 72 ? -12.461 4.017 7.611 1.00 96.38 72 LEU A N 1
ATOM 566 C CA . LEU A 1 72 ? -11.021 4.147 7.817 1.00 96.38 72 LEU A CA 1
ATOM 567 C C . LEU A 1 72 ? -10.295 2.799 7.691 1.00 96.38 72 LEU A C 1
ATOM 569 O O . LEU A 1 72 ? -9.273 2.720 7.005 1.00 96.38 72 LEU A O 1
ATOM 573 N N . TYR A 1 73 ? -10.839 1.727 8.274 1.00 97.25 73 TYR A N 1
ATOM 574 C CA . TYR A 1 73 ? -10.261 0.384 8.134 1.00 97.25 73 TYR A CA 1
ATOM 575 C C . TYR A 1 73 ? -10.344 -0.149 6.706 1.00 97.25 73 TYR A C 1
ATOM 577 O O . TYR A 1 73 ? -9.340 -0.625 6.182 1.00 97.25 73 TYR A O 1
ATOM 585 N N . SER A 1 74 ? -11.494 -0.007 6.042 1.00 97.69 74 SER A N 1
ATOM 586 C CA . SER A 1 74 ? -11.640 -0.433 4.645 1.00 97.69 74 SER A CA 1
ATOM 587 C C . SER A 1 74 ? -10.718 0.335 3.698 1.00 97.69 74 SER A C 1
ATOM 589 O O . SER A 1 74 ? -10.131 -0.264 2.803 1.00 97.69 74 SER A O 1
ATOM 591 N N . LEU A 1 75 ? -10.531 1.639 3.923 1.00 98.12 75 LEU A N 1
ATOM 592 C CA . LEU A 1 75 ? -9.661 2.477 3.108 1.00 98.12 75 LEU A CA 1
ATOM 593 C C . LEU A 1 75 ? -8.192 2.107 3.331 1.00 98.12 75 LEU A C 1
ATOM 595 O O . LEU A 1 75 ? -7.456 1.931 2.365 1.00 98.12 75 LEU A O 1
ATOM 599 N N . SER A 1 76 ? -7.788 1.910 4.589 1.00 98.38 76 SER A N 1
ATOM 600 C CA . SER A 1 76 ? -6.433 1.462 4.937 1.00 98.38 76 SER A CA 1
ATOM 601 C C . SER A 1 76 ? -6.121 0.099 4.317 1.00 98.38 76 SER A C 1
ATOM 603 O O . SER A 1 76 ? -5.094 -0.059 3.662 1.00 98.38 76 SER A O 1
ATOM 605 N N . ALA A 1 77 ? -7.036 -0.867 4.444 1.00 98.62 77 ALA A N 1
ATOM 606 C CA . ALA A 1 77 ? -6.904 -2.172 3.803 1.00 98.62 77 ALA A CA 1
ATOM 607 C C . ALA A 1 77 ? -6.858 -2.057 2.272 1.00 98.62 77 ALA A C 1
ATOM 609 O O . ALA A 1 77 ? -6.001 -2.665 1.639 1.00 98.62 77 ALA A O 1
ATOM 610 N N . GLY A 1 78 ? -7.745 -1.255 1.679 1.00 98.62 78 GLY A N 1
ATOM 611 C CA . GLY A 1 78 ? -7.846 -1.078 0.232 1.00 98.62 78 GLY A CA 1
ATOM 612 C C . GLY A 1 78 ? -6.571 -0.514 -0.391 1.00 98.62 78 GLY A C 1
ATOM 613 O O . GLY A 1 78 ? -6.106 -1.033 -1.406 1.00 98.62 78 GLY A O 1
ATOM 614 N N . VAL A 1 79 ? -5.958 0.495 0.235 1.00 98.56 79 VAL A N 1
ATOM 615 C CA . VAL A 1 79 ? -4.683 1.052 -0.244 1.00 98.56 79 VAL A CA 1
ATOM 616 C C . VAL A 1 79 ? -3.565 0.004 -0.173 1.00 98.56 79 VAL A C 1
ATOM 618 O O . VAL A 1 79 ? -2.852 -0.188 -1.155 1.00 98.56 79 VAL A O 1
ATOM 621 N N . LEU A 1 80 ? -3.450 -0.736 0.935 1.00 98.75 80 LEU A N 1
ATOM 622 C CA . LEU A 1 80 ? -2.425 -1.779 1.087 1.00 98.75 80 LEU A CA 1
ATOM 623 C C . LEU A 1 80 ? -2.623 -2.951 0.110 1.00 98.75 80 LEU A C 1
ATOM 625 O O . LEU A 1 80 ? -1.662 -3.435 -0.483 1.00 98.75 80 LEU A O 1
ATOM 629 N N . LEU A 1 81 ? -3.869 -3.376 -0.117 1.00 98.69 81 LEU A N 1
ATOM 630 C CA . LEU A 1 81 ? -4.193 -4.391 -1.125 1.00 98.69 81 LEU A CA 1
ATOM 631 C C . LEU A 1 81 ? -3.887 -3.906 -2.544 1.00 98.69 81 LEU A C 1
ATOM 633 O O . LEU A 1 81 ? -3.442 -4.698 -3.372 1.00 98.69 81 LEU A O 1
ATOM 637 N N . THR A 1 82 ? -4.076 -2.613 -2.818 1.00 98.31 82 THR A N 1
ATOM 638 C CA . THR A 1 82 ? -3.735 -2.017 -4.116 1.00 98.31 82 THR A CA 1
ATOM 639 C C . THR A 1 82 ? -2.240 -2.135 -4.401 1.00 98.31 82 THR A C 1
ATOM 641 O O . THR A 1 82 ? -1.871 -2.402 -5.541 1.00 98.31 82 THR A O 1
ATOM 644 N N . TYR A 1 83 ? -1.370 -2.036 -3.390 1.00 97.88 83 TYR A N 1
ATOM 645 C CA . TYR A 1 83 ? 0.053 -2.334 -3.570 1.00 97.88 83 TYR A CA 1
ATOM 646 C C . TYR A 1 83 ? 0.310 -3.804 -3.905 1.00 97.88 83 TYR A C 1
ATOM 648 O O . TYR A 1 83 ? 1.147 -4.086 -4.757 1.00 97.88 83 TYR A O 1
ATOM 656 N N . SER A 1 84 ? -0.417 -4.752 -3.304 1.00 97.69 84 SER A N 1
ATOM 657 C CA . SER A 1 84 ? -0.232 -6.188 -3.595 1.00 97.69 84 SER A CA 1
ATOM 658 C C . SER A 1 84 ? -0.669 -6.542 -5.005 1.00 97.69 84 SER A C 1
ATOM 660 O O . SER A 1 84 ? 0.041 -7.247 -5.727 1.00 97.69 84 SER A O 1
ATOM 662 N N . VAL A 1 85 ? -1.819 -6.010 -5.412 1.00 96.25 85 VAL A N 1
ATOM 663 C CA . VAL A 1 85 ? -2.325 -6.158 -6.776 1.00 96.25 85 VAL A CA 1
ATOM 664 C C . VAL A 1 85 ? -1.396 -5.452 -7.758 1.00 96.25 85 VAL A C 1
ATOM 666 O O . VAL A 1 85 ? -1.040 -6.038 -8.772 1.00 96.25 85 VAL A O 1
ATOM 669 N N . GLY A 1 86 ? -0.942 -4.239 -7.437 1.00 95.12 86 GLY A N 1
ATOM 670 C CA . GLY A 1 86 ? -0.008 -3.473 -8.258 1.00 95.12 86 GLY A CA 1
ATOM 671 C C . GLY A 1 86 ? 1.341 -4.167 -8.438 1.00 95.12 86 GLY A C 1
ATOM 672 O O . GLY A 1 86 ? 1.855 -4.181 -9.549 1.00 95.12 86 GLY A O 1
ATOM 673 N N . TYR A 1 87 ? 1.885 -4.790 -7.389 1.00 95.50 87 TYR A N 1
ATOM 674 C CA . TYR A 1 87 ? 3.104 -5.602 -7.464 1.00 95.50 87 TYR A CA 1
ATOM 675 C C . TYR A 1 87 ? 2.916 -6.808 -8.387 1.00 95.50 87 TYR A C 1
ATOM 677 O O . TYR A 1 87 ? 3.706 -7.024 -9.301 1.00 95.50 87 TYR A O 1
ATOM 685 N N . THR A 1 88 ? 1.830 -7.555 -8.177 1.00 94.75 88 THR A N 1
ATOM 686 C CA . THR A 1 88 ? 1.490 -8.725 -8.998 1.00 94.75 88 THR A CA 1
ATOM 687 C C . THR A 1 88 ? 1.347 -8.326 -10.462 1.00 94.75 88 THR A C 1
ATOM 689 O O . THR A 1 88 ? 1.995 -8.901 -11.327 1.00 94.75 88 THR A O 1
ATOM 692 N N . TRP A 1 89 ? 0.560 -7.285 -10.733 1.00 93.44 89 TRP A N 1
ATOM 693 C CA . TRP A 1 89 ? 0.397 -6.718 -12.065 1.00 93.44 89 TRP A CA 1
ATOM 694 C C . TRP A 1 89 ? 1.738 -6.332 -12.679 1.00 93.44 89 TRP A C 1
ATOM 696 O O . TRP A 1 89 ? 2.076 -6.803 -13.753 1.00 93.44 89 TRP A O 1
ATOM 706 N N . TRP A 1 90 ? 2.527 -5.526 -11.967 1.00 93.31 90 TRP A N 1
ATOM 707 C CA . TRP A 1 90 ? 3.810 -5.023 -12.440 1.00 93.31 90 TRP A CA 1
ATOM 708 C C . TRP A 1 90 ? 4.742 -6.139 -12.911 1.00 93.31 90 TRP A C 1
ATOM 710 O O . TRP A 1 90 ? 5.360 -5.995 -13.963 1.00 93.31 90 TRP A O 1
ATOM 720 N N . HIS A 1 91 ? 4.827 -7.239 -12.163 1.00 92.06 91 HIS A N 1
ATOM 721 C CA . HIS A 1 91 ? 5.709 -8.350 -12.508 1.00 92.06 91 HIS A CA 1
ATOM 722 C C . HIS A 1 91 ? 5.142 -9.247 -13.608 1.00 92.06 91 HIS A C 1
ATOM 724 O O . HIS A 1 91 ? 5.887 -9.606 -14.510 1.00 92.06 91 HIS A O 1
ATOM 730 N N . LEU A 1 92 ? 3.833 -9.506 -13.612 1.00 92.56 92 LEU A N 1
ATOM 731 C CA . LEU A 1 92 ? 3.201 -10.319 -14.657 1.00 92.56 92 LEU A CA 1
ATOM 732 C C . LEU A 1 92 ? 3.077 -9.596 -16.007 1.00 92.56 92 LEU A C 1
ATOM 734 O O . LEU A 1 92 ? 2.898 -10.236 -17.038 1.00 92.56 92 LEU A O 1
ATOM 738 N N . THR A 1 93 ? 3.135 -8.262 -16.026 1.00 90.62 93 THR A N 1
ATOM 739 C CA . THR A 1 93 ? 3.003 -7.453 -17.249 1.00 90.62 93 THR A CA 1
ATOM 740 C C . THR A 1 93 ? 4.311 -6.782 -17.659 1.00 90.62 93 THR A C 1
ATOM 742 O O . THR A 1 93 ? 4.291 -5.663 -18.181 1.00 90.62 93 THR A O 1
ATOM 745 N N . ASP A 1 94 ? 5.451 -7.408 -17.371 1.00 86.38 94 ASP A N 1
ATOM 746 C CA . ASP A 1 94 ? 6.770 -6.942 -17.810 1.00 86.38 94 ASP A CA 1
ATOM 747 C C . ASP A 1 94 ? 7.074 -5.482 -17.425 1.00 86.38 94 ASP A C 1
ATOM 749 O O . ASP A 1 94 ? 7.544 -4.682 -18.234 1.00 86.38 94 ASP A O 1
ATOM 753 N N . HIS A 1 95 ? 6.837 -5.134 -16.158 1.00 87.62 95 HIS A N 1
ATOM 754 C CA . HIS A 1 95 ? 7.182 -3.842 -15.557 1.00 87.62 95 HIS A CA 1
ATOM 755 C C . HIS A 1 95 ? 6.344 -2.657 -16.073 1.00 87.62 95 HIS A C 1
ATOM 757 O O . HIS A 1 95 ? 6.862 -1.567 -16.325 1.00 87.62 95 HIS A O 1
ATOM 763 N N . GLY A 1 96 ? 5.026 -2.859 -16.189 1.00 77.38 96 GLY A N 1
ATOM 764 C CA . GLY A 1 96 ? 4.057 -1.777 -16.419 1.00 77.38 96 GLY A CA 1
ATOM 765 C C . GLY A 1 96 ? 3.292 -1.822 -17.744 1.00 77.38 96 GLY A C 1
ATOM 766 O O . GLY A 1 96 ? 2.632 -0.839 -18.086 1.00 77.38 96 GLY A O 1
ATOM 767 N N . GLY A 1 97 ? 3.351 -2.934 -18.482 1.00 80.00 97 GLY A N 1
ATOM 768 C CA . GLY A 1 97 ? 2.438 -3.205 -19.593 1.00 80.00 97 GLY A CA 1
ATOM 769 C C . GLY A 1 97 ? 0.969 -3.309 -19.155 1.00 80.00 97 GLY A C 1
ATOM 770 O O . GLY A 1 97 ? 0.661 -3.458 -17.975 1.00 80.00 97 GLY A O 1
ATOM 771 N N . LEU A 1 98 ? 0.043 -3.221 -20.119 1.00 80.00 98 LEU A N 1
ATOM 772 C CA . LEU A 1 98 ? -1.384 -3.488 -19.869 1.00 80.00 98 LEU A CA 1
ATOM 773 C C . LEU A 1 98 ? -1.747 -4.973 -19.953 1.00 80.00 98 LEU A C 1
ATOM 775 O O . LEU A 1 98 ? -2.783 -5.391 -19.453 1.00 80.00 98 LEU A O 1
ATOM 779 N N . LEU A 1 99 ? -0.921 -5.754 -20.638 1.00 79.94 99 LEU A N 1
ATOM 780 C CA . LEU A 1 99 ? -1.051 -7.193 -20.796 1.00 79.94 99 LEU A CA 1
ATOM 781 C C . LEU A 1 99 ? 0.356 -7.793 -20.687 1.00 79.94 99 LEU A C 1
ATOM 783 O O . LEU A 1 99 ? 1.321 -7.092 -21.017 1.00 79.94 99 LEU A O 1
ATOM 787 N N . PRO A 1 100 ? 0.483 -9.057 -20.253 1.00 80.56 100 PRO A N 1
ATOM 788 C CA . PRO A 1 100 ? 1.742 -9.786 -20.343 1.00 80.56 100 PRO A CA 1
ATOM 789 C C . PRO A 1 100 ? 2.267 -9.761 -21.779 1.00 80.56 100 PRO A C 1
ATOM 791 O O . PRO A 1 100 ? 1.507 -9.998 -22.721 1.00 80.56 100 PRO A O 1
ATOM 794 N N . SER A 1 101 ? 3.554 -9.462 -21.962 1.00 82.75 101 SER A N 1
ATOM 795 C CA . SER A 1 101 ? 4.199 -9.578 -23.277 1.00 82.75 101 SER A CA 1
ATOM 796 C C . SER A 1 101 ? 4.743 -10.987 -23.537 1.00 82.75 101 SER A C 1
ATOM 798 O O . SER A 1 101 ? 5.204 -11.282 -24.640 1.00 82.75 101 SER A O 1
ATOM 800 N N . HIS A 1 102 ? 4.635 -11.865 -22.538 1.00 83.50 102 HIS A N 1
ATOM 801 C CA . HIS A 1 102 ? 5.044 -13.259 -22.567 1.00 83.50 102 HIS A CA 1
ATOM 802 C C . HIS A 1 102 ? 3.918 -14.182 -22.061 1.00 83.50 102 HIS A C 1
ATOM 804 O O . HIS A 1 102 ? 2.926 -13.733 -21.483 1.00 83.50 102 HIS A O 1
ATOM 810 N N . GLU A 1 103 ? 4.048 -15.485 -22.314 1.00 86.62 103 GLU A N 1
ATOM 811 C CA . GLU A 1 103 ? 3.096 -16.483 -21.821 1.00 86.62 103 GLU A CA 1
ATOM 812 C C . GLU A 1 103 ? 3.314 -16.734 -20.322 1.00 86.62 103 GLU A C 1
ATOM 814 O O . GLU A 1 103 ? 4.377 -17.200 -19.916 1.00 86.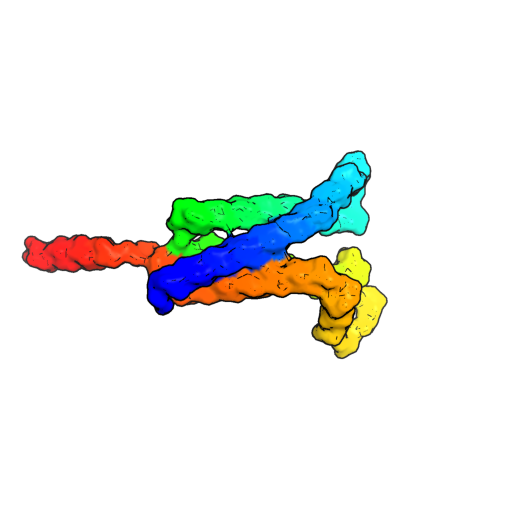62 103 GLU A O 1
ATOM 819 N N . VAL A 1 104 ? 2.296 -16.449 -19.507 1.00 86.75 104 VAL A N 1
ATOM 820 C CA . VAL A 1 104 ? 2.323 -16.671 -18.054 1.00 86.75 104 VAL A CA 1
ATOM 821 C C . VAL A 1 104 ? 1.662 -18.014 -17.736 1.00 86.75 104 VAL A C 1
ATOM 823 O O . VAL A 1 104 ? 0.445 -18.097 -17.556 1.00 86.75 104 VAL A O 1
ATOM 826 N N . THR A 1 105 ? 2.455 -19.085 -17.675 1.00 90.94 105 THR A N 1
ATOM 827 C CA . THR A 1 105 ? 1.952 -20.439 -17.367 1.00 90.94 105 THR A CA 1
ATOM 828 C C . THR A 1 105 ? 1.779 -20.701 -15.869 1.00 90.94 105 THR A C 1
ATOM 830 O O . THR A 1 105 ? 0.919 -21.490 -15.486 1.00 90.94 105 THR A O 1
ATOM 833 N N . ASP A 1 106 ? 2.576 -20.044 -15.019 1.00 93.38 106 ASP A N 1
ATOM 834 C CA . ASP A 1 106 ? 2.494 -20.132 -13.552 1.00 93.38 106 ASP A CA 1
ATOM 835 C C . ASP A 1 106 ? 2.595 -18.730 -12.914 1.00 93.38 106 ASP A C 1
ATOM 837 O O . ASP A 1 106 ? 3.672 -18.316 -12.476 1.00 93.38 106 ASP A O 1
ATOM 841 N N . PRO A 1 107 ? 1.474 -17.981 -12.845 1.00 92.31 107 PRO A N 1
ATOM 842 C CA . PRO A 1 107 ? 1.476 -16.611 -12.330 1.00 92.31 107 PRO A CA 1
ATOM 843 C C . PRO A 1 107 ? 1.926 -16.516 -10.868 1.00 92.31 107 PRO A C 1
ATOM 845 O O . PRO A 1 107 ? 2.543 -15.537 -10.456 1.00 92.31 107 PRO A O 1
ATOM 848 N N . VAL A 1 108 ? 1.593 -17.523 -10.054 1.00 94.69 108 VAL A N 1
ATOM 849 C CA . VAL A 1 108 ? 1.924 -17.521 -8.624 1.00 94.69 108 VAL A CA 1
ATOM 850 C C . VAL A 1 108 ? 3.405 -17.823 -8.435 1.00 94.69 108 VAL A C 1
ATOM 852 O O . VAL A 1 108 ? 4.073 -17.113 -7.680 1.00 94.69 108 VAL A O 1
ATOM 855 N N . GLY A 1 109 ? 3.928 -18.834 -9.135 1.00 95.12 109 GLY A N 1
ATOM 856 C CA . GLY A 1 109 ? 5.350 -19.162 -9.114 1.00 95.12 109 GLY A CA 1
ATOM 857 C C . GLY A 1 109 ? 6.222 -17.992 -9.558 1.00 95.12 109 GLY A C 1
ATOM 858 O O . GLY A 1 109 ? 7.238 -17.714 -8.922 1.00 95.12 109 GLY A O 1
ATOM 859 N N . GLU A 1 110 ? 5.792 -17.241 -10.572 1.00 93.94 110 GLU A N 1
ATOM 860 C CA . GLU A 1 110 ? 6.518 -16.066 -11.057 1.00 93.94 110 GLU A CA 1
ATOM 861 C C . GLU A 1 110 ? 6.578 -14.926 -10.029 1.00 93.94 110 GLU A C 1
ATOM 863 O O . GLU A 1 110 ? 7.646 -14.355 -9.787 1.00 93.94 110 GLU A O 1
ATOM 868 N N . VAL A 1 111 ? 5.461 -14.618 -9.366 1.00 95.06 111 VAL A N 1
ATOM 869 C CA . VAL A 1 111 ? 5.425 -13.620 -8.283 1.00 95.06 111 VAL A CA 1
ATOM 870 C C . VAL A 1 111 ? 6.304 -14.061 -7.110 1.00 95.06 111 VAL A C 1
ATOM 872 O O . VAL A 1 111 ? 7.067 -13.259 -6.571 1.00 95.06 111 VAL A O 1
ATOM 875 N N . ILE A 1 112 ? 6.243 -15.341 -6.725 1.00 95.88 112 ILE A N 1
ATOM 876 C CA . ILE A 1 112 ? 7.078 -15.894 -5.648 1.00 95.88 112 ILE A CA 1
ATOM 877 C C . ILE A 1 112 ? 8.564 -15.816 -6.013 1.00 95.88 112 ILE A C 1
ATOM 879 O O . ILE A 1 112 ? 9.374 -15.453 -5.160 1.00 95.88 112 ILE A O 1
ATOM 883 N N . ALA A 1 113 ? 8.931 -16.115 -7.260 1.00 94.88 113 ALA A N 1
ATOM 884 C CA . ALA A 1 113 ? 10.311 -16.026 -7.727 1.00 94.88 113 ALA A CA 1
ATOM 885 C C . ALA A 1 113 ? 10.854 -14.591 -7.627 1.00 94.88 113 ALA A C 1
ATOM 887 O O . ALA A 1 113 ? 11.974 -14.392 -7.152 1.00 94.88 113 ALA A O 1
ATOM 888 N N . HIS A 1 114 ? 10.047 -13.589 -7.989 1.00 94.62 114 HIS A N 1
ATOM 889 C CA . HIS A 1 114 ? 10.417 -12.182 -7.826 1.00 94.62 114 HIS A CA 1
ATOM 890 C C . HIS A 1 114 ? 10.582 -11.787 -6.355 1.00 94.62 114 HIS A C 1
ATOM 892 O O . HIS A 1 114 ? 11.571 -11.145 -6.002 1.00 94.62 114 HIS A O 1
ATOM 898 N N . LEU A 1 115 ? 9.666 -12.213 -5.480 1.00 96.62 115 LEU A N 1
ATOM 899 C CA . LEU A 1 115 ? 9.777 -11.960 -4.041 1.00 96.62 115 LEU A CA 1
ATOM 900 C C . LEU A 1 115 ? 11.019 -12.632 -3.436 1.00 96.62 115 LEU A C 1
ATOM 902 O O . LEU A 1 115 ? 11.678 -12.051 -2.580 1.00 96.62 115 LEU A O 1
ATOM 906 N N . ALA A 1 116 ? 11.369 -13.838 -3.886 1.00 96.75 116 ALA A N 1
ATOM 907 C CA . ALA A 1 116 ? 12.561 -14.544 -3.422 1.00 96.75 116 ALA A CA 1
ATOM 908 C C . ALA A 1 116 ? 13.870 -13.877 -3.887 1.00 96.75 116 ALA A C 1
ATOM 910 O O . ALA A 1 116 ? 14.889 -13.987 -3.203 1.00 96.75 116 ALA A O 1
ATOM 911 N N . GLY A 1 117 ? 13.846 -13.196 -5.037 1.00 97.00 117 GLY A N 1
ATOM 912 C CA . GLY A 1 117 ? 14.995 -12.489 -5.607 1.00 97.00 117 GLY A CA 1
ATOM 913 C C . GLY A 1 117 ? 15.214 -11.071 -5.070 1.00 97.00 117 GLY A C 1
ATOM 914 O O . GLY A 1 117 ? 16.312 -10.536 -5.223 1.00 97.00 117 GLY A O 1
ATOM 915 N N . ASP A 1 118 ? 14.209 -10.466 -4.433 1.00 96.44 118 ASP A N 1
ATOM 916 C CA . ASP A 1 118 ? 14.257 -9.089 -3.933 1.00 96.44 118 ASP A CA 1
ATOM 917 C C . ASP A 1 118 ? 13.780 -9.010 -2.467 1.00 96.44 118 ASP A C 1
ATOM 919 O O . ASP A 1 118 ? 12.575 -8.961 -2.191 1.00 96.44 118 ASP A O 1
ATOM 923 N N . PRO A 1 119 ? 14.716 -8.945 -1.497 1.00 96.75 119 PRO A N 1
ATOM 924 C CA . PRO A 1 119 ? 14.378 -8.852 -0.079 1.00 96.75 119 PRO A CA 1
ATOM 925 C C . PRO A 1 119 ? 13.540 -7.622 0.288 1.00 96.75 119 PRO A C 1
ATOM 927 O O . PRO A 1 119 ? 12.723 -7.695 1.207 1.00 96.75 119 PRO A O 1
ATOM 930 N N . ILE A 1 120 ? 13.724 -6.490 -0.401 1.00 97.25 120 ILE A N 1
ATOM 931 C CA . ILE A 1 120 ? 12.960 -5.268 -0.120 1.00 97.25 120 ILE A CA 1
ATOM 932 C C . ILE A 1 120 ? 11.521 -5.457 -0.597 1.00 97.25 120 ILE A C 1
ATOM 934 O O . ILE A 1 120 ? 10.586 -5.160 0.153 1.00 97.25 120 ILE A O 1
ATOM 938 N N . ALA A 1 121 ? 11.336 -6.015 -1.797 1.00 96.19 121 ALA A N 1
ATOM 939 C CA . ALA A 1 121 ? 10.013 -6.371 -2.297 1.00 96.19 121 ALA A CA 1
ATOM 940 C C . ALA A 1 121 ? 9.313 -7.376 -1.376 1.00 96.19 121 ALA A C 1
ATOM 942 O O . ALA A 1 121 ? 8.144 -7.178 -1.046 1.00 96.19 121 ALA A O 1
ATOM 943 N N . PHE A 1 122 ? 10.028 -8.398 -0.894 1.00 98.00 122 PHE A N 1
ATOM 944 C CA . PHE A 1 122 ? 9.488 -9.363 0.062 1.00 98.00 122 PHE A CA 1
ATOM 945 C C . PHE A 1 122 ? 8.977 -8.691 1.339 1.00 98.00 122 PHE A C 1
ATOM 947 O O . PHE A 1 122 ? 7.829 -8.905 1.734 1.00 98.00 122 PHE A O 1
ATOM 954 N N . VAL A 1 123 ? 9.798 -7.844 1.970 1.00 98.38 123 VAL A N 1
ATOM 955 C CA . VAL A 1 123 ? 9.407 -7.132 3.196 1.00 98.38 123 VAL A CA 1
ATOM 956 C C . VAL A 1 123 ? 8.226 -6.199 2.933 1.00 98.38 123 VAL A C 1
ATOM 958 O O . VAL A 1 123 ? 7.287 -6.177 3.730 1.00 98.38 123 VAL A 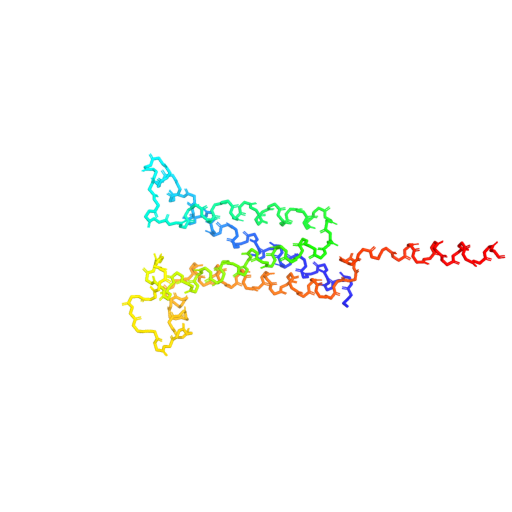O 1
ATOM 961 N N . SER A 1 124 ? 8.230 -5.470 1.814 1.00 98.00 124 SER A N 1
ATOM 962 C CA . SER A 1 124 ? 7.114 -4.600 1.426 1.00 98.00 124 SER A CA 1
ATOM 963 C C . SER A 1 124 ? 5.819 -5.391 1.260 1.00 98.00 124 SER A C 1
ATOM 965 O O . SER A 1 124 ? 4.804 -5.049 1.869 1.00 98.00 124 SER A O 1
ATOM 967 N N . PHE A 1 125 ? 5.864 -6.484 0.493 1.00 98.06 125 PHE A N 1
ATOM 968 C CA . PHE A 1 125 ? 4.711 -7.334 0.208 1.00 98.06 125 PHE A CA 1
ATOM 969 C C . PHE A 1 125 ? 4.162 -7.998 1.477 1.00 98.06 125 PHE A C 1
ATOM 971 O O . PHE A 1 125 ? 2.949 -8.046 1.689 1.00 98.06 125 PHE A O 1
ATOM 978 N N . ALA A 1 126 ? 5.043 -8.461 2.365 1.00 98.31 126 ALA A N 1
ATOM 979 C CA . ALA A 1 126 ? 4.641 -9.006 3.654 1.00 98.31 126 ALA A CA 1
ATOM 980 C C . ALA A 1 126 ? 3.981 -7.933 4.536 1.00 98.31 126 ALA A C 1
ATOM 982 O O . ALA A 1 126 ? 2.903 -8.168 5.084 1.00 98.31 126 ALA A O 1
ATOM 983 N N . ALA A 1 127 ? 4.579 -6.742 4.641 1.00 98.62 127 ALA A N 1
ATOM 984 C CA . ALA A 1 127 ? 4.056 -5.651 5.460 1.00 98.62 127 ALA A CA 1
ATOM 985 C C . ALA A 1 127 ? 2.662 -5.199 4.995 1.00 98.62 127 ALA A C 1
ATOM 987 O O . ALA A 1 127 ? 1.733 -5.120 5.800 1.00 98.62 127 ALA A O 1
ATOM 988 N N . GLN A 1 128 ? 2.474 -4.965 3.696 1.00 98.38 128 GLN A N 1
ATOM 989 C CA . GLN A 1 128 ? 1.169 -4.567 3.162 1.00 98.38 128 GLN A CA 1
ATOM 990 C C . GLN A 1 128 ? 0.118 -5.685 3.290 1.00 98.38 128 GLN A C 1
ATOM 992 O O . GLN A 1 128 ? -1.024 -5.392 3.641 1.00 98.38 128 GLN A O 1
ATOM 997 N N . ALA A 1 129 ? 0.481 -6.962 3.096 1.00 98.38 129 ALA A N 1
ATOM 998 C CA . ALA A 1 129 ? -0.448 -8.083 3.258 1.00 98.38 129 ALA A CA 1
ATOM 999 C C . ALA A 1 129 ? -0.897 -8.250 4.718 1.00 98.38 129 ALA A C 1
ATOM 1001 O O . ALA A 1 129 ? -2.090 -8.382 4.997 1.00 98.38 129 ALA A O 1
ATOM 1002 N N . LEU A 1 130 ? 0.047 -8.186 5.659 1.00 98.62 130 LEU A N 1
ATOM 1003 C CA . LEU A 1 130 ? -0.227 -8.278 7.093 1.00 98.62 130 LEU A CA 1
ATOM 1004 C C . LEU A 1 130 ? -1.040 -7.080 7.596 1.00 98.62 130 LEU A C 1
ATOM 1006 O O . LEU A 1 130 ? -2.005 -7.259 8.342 1.00 98.62 130 LEU A O 1
ATOM 1010 N N . GLY A 1 131 ? -0.695 -5.866 7.157 1.00 98.69 131 GLY A N 1
ATOM 1011 C CA . GLY A 1 131 ? -1.448 -4.657 7.483 1.00 98.69 131 GLY A CA 1
ATOM 1012 C C . GLY A 1 131 ? -2.873 -4.700 6.930 1.00 98.69 131 GLY A C 1
ATOM 1013 O O . GLY A 1 131 ? -3.826 -4.431 7.663 1.00 98.69 131 GLY A O 1
ATOM 1014 N N . ALA A 1 132 ? -3.041 -5.115 5.670 1.00 98.75 132 ALA A N 1
ATOM 1015 C CA . ALA A 1 132 ? -4.354 -5.291 5.058 1.00 98.75 132 ALA A CA 1
ATOM 1016 C C . ALA A 1 132 ? -5.194 -6.319 5.822 1.00 98.75 132 ALA A C 1
ATOM 1018 O O . ALA A 1 132 ? -6.341 -6.032 6.160 1.00 98.75 132 ALA A O 1
ATOM 1019 N N . ALA A 1 133 ? -4.621 -7.479 6.155 1.00 98.69 133 ALA A N 1
ATOM 1020 C CA . ALA A 1 133 ? -5.309 -8.507 6.928 1.00 98.69 133 ALA A CA 1
ATOM 1021 C C . ALA A 1 133 ? -5.773 -7.976 8.294 1.00 98.69 133 ALA A C 1
ATOM 1023 O O . ALA A 1 133 ? -6.934 -8.160 8.658 1.00 98.69 133 ALA A O 1
ATOM 1024 N N . ALA A 1 134 ? -4.914 -7.254 9.021 1.00 98.44 134 ALA A N 1
ATOM 1025 C CA . ALA A 1 134 ? -5.274 -6.661 10.307 1.00 98.44 134 ALA A CA 1
ATOM 1026 C C . ALA A 1 134 ? -6.443 -5.668 10.186 1.00 98.44 134 ALA A C 1
ATOM 1028 O O . ALA A 1 134 ? -7.408 -5.752 10.949 1.00 98.44 134 ALA A O 1
ATOM 1029 N N . PHE A 1 135 ? -6.405 -4.767 9.199 1.00 98.44 135 PHE A N 1
ATOM 1030 C CA . PHE A 1 135 ? -7.491 -3.811 8.972 1.00 98.44 135 PHE A CA 1
ATOM 1031 C C . PHE A 1 135 ? -8.781 -4.468 8.471 1.00 98.44 135 PHE A C 1
ATOM 1033 O O . PHE A 1 135 ? -9.860 -4.025 8.853 1.00 98.44 135 PHE A O 1
ATOM 1040 N N . LEU A 1 136 ? -8.707 -5.543 7.684 1.00 98.31 136 LEU A N 1
ATOM 1041 C CA . LEU A 1 136 ? -9.890 -6.312 7.283 1.00 98.31 136 LEU A CA 1
ATOM 1042 C C . LEU A 1 136 ? -10.533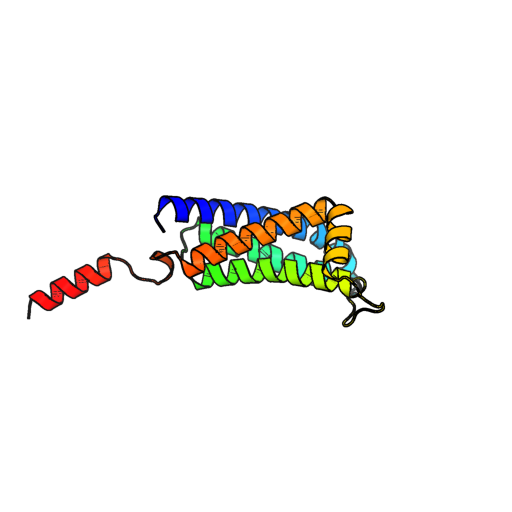 -7.031 8.473 1.00 98.31 136 LEU A C 1
ATOM 1044 O O . LEU A 1 136 ? -11.756 -7.015 8.610 1.00 98.31 136 LEU A O 1
ATOM 1048 N N . VAL A 1 137 ? -9.728 -7.609 9.368 1.00 97.88 137 VAL A N 1
ATOM 1049 C CA . VAL A 1 137 ? -10.245 -8.204 10.609 1.00 97.88 137 VAL A CA 1
ATOM 1050 C C . VAL A 1 137 ? -10.936 -7.138 11.460 1.00 97.88 137 VAL A C 1
ATOM 1052 O O . VAL A 1 137 ? -12.054 -7.364 11.920 1.00 97.88 137 VAL A O 1
ATOM 1055 N N . LEU A 1 138 ? -10.330 -5.956 11.615 1.00 96.81 138 LEU A N 1
ATOM 1056 C CA . LEU A 1 138 ? -10.953 -4.826 12.316 1.00 96.81 138 LEU A CA 1
ATOM 1057 C C . LEU A 1 138 ? -12.248 -4.365 11.631 1.00 96.81 138 LEU A C 1
ATOM 1059 O O . LEU A 1 138 ? -13.257 -4.162 12.299 1.00 96.81 138 LEU A O 1
ATOM 1063 N N . PHE A 1 139 ? -12.260 -4.259 10.303 1.00 96.00 139 PHE A N 1
ATOM 1064 C CA . PHE A 1 139 ? -13.443 -3.884 9.527 1.00 96.00 139 PHE A CA 1
ATOM 1065 C C . PHE A 1 139 ? -14.641 -4.812 9.795 1.00 96.00 139 PHE A C 1
ATOM 1067 O O . PHE A 1 139 ? -15.768 -4.337 9.975 1.00 96.00 139 PHE A O 1
ATOM 1074 N N . VAL A 1 140 ? -14.395 -6.126 9.856 1.00 95.25 140 VAL A N 1
ATOM 1075 C CA . VAL A 1 140 ? -15.439 -7.136 10.079 1.00 95.25 140 VAL A CA 1
ATOM 1076 C C . VAL A 1 140 ? -15.842 -7.227 11.553 1.00 95.25 140 VAL A C 1
ATOM 1078 O O . VAL A 1 140 ? -17.034 -7.290 11.854 1.00 95.25 140 VAL A O 1
ATOM 1081 N N . ALA A 1 141 ? -14.869 -7.246 12.467 1.00 94.00 141 ALA A N 1
ATOM 1082 C CA . ALA A 1 141 ? -15.069 -7.740 13.829 1.00 94.00 141 ALA A CA 1
ATOM 1083 C C . ALA A 1 141 ? -15.042 -6.670 14.931 1.00 94.00 141 ALA A C 1
ATOM 1085 O O . ALA A 1 141 ? -15.295 -7.020 16.086 1.00 94.00 141 ALA A O 1
ATOM 1086 N N . ASP A 1 142 ? -14.714 -5.409 14.625 1.00 90.69 142 ASP A N 1
ATOM 1087 C CA . ASP A 1 142 ? -14.658 -4.325 15.614 1.00 90.69 142 ASP A CA 1
ATOM 1088 C C . ASP A 1 142 ? -16.053 -3.724 15.883 1.00 90.69 142 ASP A C 1
ATOM 1090 O O . ASP A 1 142 ? -16.621 -3.064 15.003 1.00 90.69 142 ASP A O 1
ATOM 1094 N N . PRO A 1 143 ? -16.617 -3.896 17.095 1.00 77.12 143 PRO A N 1
ATOM 1095 C CA . PRO A 1 143 ? -17.931 -3.352 17.433 1.00 77.12 143 PRO A CA 1
ATOM 1096 C C . PRO A 1 143 ? -17.957 -1.818 17.414 1.00 77.12 143 PRO A C 1
ATOM 1098 O O . PRO A 1 143 ? -18.952 -1.227 16.995 1.00 77.12 143 PRO A O 1
ATOM 1101 N N . ARG A 1 144 ? -16.846 -1.164 17.792 1.00 78.25 144 ARG A N 1
ATOM 1102 C CA . ARG A 1 144 ? -16.746 0.308 17.845 1.00 78.25 144 ARG A CA 1
ATOM 1103 C C . ARG A 1 144 ? -16.801 0.937 16.461 1.00 78.25 144 ARG A C 1
ATOM 1105 O O . ARG A 1 144 ? -17.284 2.053 16.302 1.00 78.25 144 ARG A O 1
ATOM 1112 N N . ALA A 1 145 ? -16.362 0.191 15.451 1.00 78.38 145 ALA A N 1
ATOM 1113 C CA . ALA A 1 145 ? -16.304 0.659 14.077 1.00 78.38 145 ALA A CA 1
ATOM 1114 C C . ALA A 1 145 ? -17.685 0.851 13.428 1.00 78.38 145 ALA A C 1
ATOM 1116 O O . ALA A 1 145 ? -17.784 1.493 12.380 1.00 78.38 145 ALA A O 1
ATOM 1117 N N . SER A 1 146 ? -18.739 0.300 14.042 1.00 67.69 146 SER A N 1
ATOM 1118 C CA . SER A 1 146 ? -20.120 0.368 13.550 1.00 67.69 146 SER A CA 1
ATOM 1119 C C . SER A 1 146 ? -20.919 1.553 14.114 1.00 67.69 146 SER A C 1
ATOM 1121 O O . SER A 1 146 ? -22.085 1.697 13.765 1.00 67.69 146 SER A O 1
ATOM 1123 N N . GLY A 1 147 ? -20.311 2.407 14.949 1.00 58.38 147 GLY A N 1
ATOM 1124 C CA . GLY A 1 147 ? -20.959 3.609 15.490 1.00 58.38 147 GLY A CA 1
ATOM 1125 C C . GLY A 1 147 ? -21.925 3.369 16.654 1.00 58.38 147 GLY A C 1
ATOM 1126 O O . GLY A 1 147 ? -22.625 4.293 17.040 1.00 58.38 147 GLY A O 1
ATOM 1127 N N . GLY A 1 148 ? -21.974 2.161 17.223 1.00 49.00 148 GLY A N 1
ATOM 1128 C CA . GLY A 1 148 ? -22.718 1.919 18.457 1.00 49.00 148 GLY A CA 1
ATOM 1129 C C . GLY A 1 148 ? -21.882 2.335 19.658 1.00 49.00 148 GLY A C 1
ATOM 1130 O O . GLY A 1 148 ? -21.056 1.546 20.118 1.00 49.00 148 GLY A O 1
ATOM 1131 N N . ASP A 1 149 ? -22.077 3.552 20.162 1.00 54.62 149 ASP A N 1
ATOM 1132 C CA . ASP A 1 149 ? -21.734 3.824 21.554 1.00 54.62 149 ASP A CA 1
ATOM 1133 C C . ASP A 1 149 ? -22.733 3.036 22.425 1.00 54.62 149 ASP A C 1
ATOM 1135 O O . ASP A 1 149 ? -23.944 3.209 22.266 1.00 54.62 149 ASP A O 1
ATOM 1139 N N . PRO A 1 150 ? -22.290 2.137 23.325 1.00 56.56 150 PRO A N 1
ATOM 1140 C CA . PRO A 1 150 ? -23.189 1.466 24.264 1.00 56.56 150 PRO A CA 1
ATOM 1141 C C . PRO A 1 150 ? -24.059 2.443 25.072 1.00 56.56 150 PRO A C 1
ATOM 1143 O O . PRO A 1 150 ? -25.136 2.063 25.535 1.00 56.56 150 PRO A O 1
ATOM 1146 N N . SER A 1 151 ? -23.605 3.694 25.223 1.00 57.34 151 SER A N 1
ATOM 1147 C CA . SER A 1 151 ? -24.347 4.758 25.900 1.00 57.34 151 SER A CA 1
ATOM 1148 C C . SER A 1 151 ? -25.614 5.198 25.147 1.00 57.34 151 SER A C 1
ATOM 1150 O O . SER A 1 151 ? -26.612 5.508 25.797 1.00 57.34 151 SER A O 1
ATOM 1152 N N . ASP A 1 152 ? -25.640 5.116 23.811 1.00 56.69 152 ASP A N 1
ATOM 1153 C CA . ASP A 1 152 ? -26.814 5.477 23.003 1.00 56.69 152 ASP A CA 1
ATOM 1154 C C . ASP A 1 152 ? -27.960 4.477 23.210 1.00 56.69 152 ASP A C 1
ATOM 1156 O O . ASP A 1 152 ? -29.125 4.861 23.308 1.00 56.69 152 ASP A O 1
ATOM 1160 N N . GLY A 1 153 ? -27.637 3.186 23.343 1.00 56.97 153 GLY A N 1
ATOM 1161 C CA . GLY A 1 153 ? -28.624 2.139 23.622 1.00 56.97 153 GLY A CA 1
ATOM 1162 C C . GLY A 1 153 ? -29.219 2.238 25.030 1.00 56.97 153 GLY A C 1
ATOM 1163 O O . GLY A 1 153 ? -30.418 2.028 25.205 1.00 56.97 153 GLY A O 1
ATOM 1164 N N . ALA A 1 154 ? -28.402 2.602 26.023 1.00 60.53 154 ALA A N 1
ATOM 1165 C CA . ALA A 1 154 ? -28.860 2.822 27.394 1.00 60.53 154 ALA A CA 1
ATOM 1166 C C . ALA A 1 154 ? -29.713 4.098 27.517 1.00 60.53 154 ALA A C 1
ATOM 1168 O O . ALA A 1 154 ? -30.764 4.064 28.148 1.00 60.53 154 ALA A O 1
ATOM 1169 N N . ALA A 1 155 ? -29.318 5.191 26.856 1.00 58.50 155 ALA A N 1
ATOM 1170 C CA . ALA A 1 155 ? -30.069 6.448 26.849 1.00 58.50 155 ALA A CA 1
ATOM 1171 C C . ALA A 1 155 ? -31.420 6.343 26.116 1.00 58.50 155 ALA A C 1
ATOM 1173 O O . ALA A 1 155 ? -32.381 7.018 26.482 1.00 58.50 155 ALA A O 1
ATOM 1174 N N . LEU A 1 156 ? -31.513 5.494 25.087 1.00 59.12 156 LEU A N 1
ATOM 1175 C CA . LEU A 1 156 ? -32.773 5.204 24.394 1.00 59.12 156 LEU A CA 1
ATOM 1176 C C . LEU A 1 156 ? -33.706 4.308 25.222 1.00 59.12 156 LEU A C 1
ATOM 1178 O O . LEU A 1 156 ? -34.919 4.494 25.168 1.00 59.12 156 LEU A O 1
ATOM 1182 N N . ALA A 1 157 ? -33.159 3.363 25.992 1.00 64.88 157 ALA A N 1
ATOM 1183 C CA . ALA A 1 157 ? -33.943 2.505 26.880 1.00 64.88 157 ALA A CA 1
ATOM 1184 C C . ALA A 1 157 ? -34.491 3.265 28.102 1.00 64.88 157 ALA A C 1
ATOM 1186 O O . ALA A 1 157 ? -35.624 3.021 28.503 1.00 64.88 157 ALA A O 1
ATOM 1187 N N . ASP A 1 158 ? -33.716 4.206 28.647 1.00 68.62 158 ASP A N 1
ATOM 1188 C CA . ASP A 1 158 ? -34.114 5.059 29.776 1.00 68.62 158 ASP A CA 1
ATOM 1189 C C . ASP A 1 158 ? -35.308 5.957 29.405 1.00 68.62 158 ASP A C 1
ATOM 1191 O O . ASP A 1 158 ? -36.324 5.974 30.091 1.00 68.62 158 ASP A O 1
ATOM 1195 N N . ARG A 1 159 ? -35.267 6.586 28.222 1.00 65.94 159 ARG A N 1
ATOM 1196 C CA . ARG A 1 159 ? -36.375 7.416 27.711 1.00 65.94 159 ARG A CA 1
ATOM 1197 C C . ARG A 1 159 ? -37.642 6.639 27.360 1.00 65.94 159 ARG A C 1
ATOM 1199 O O . ARG A 1 159 ? -38.718 7.218 27.359 1.00 65.94 159 ARG A O 1
ATOM 1206 N N . ALA A 1 160 ? -37.526 5.353 27.036 1.00 69.25 160 ALA A N 1
ATOM 1207 C CA . ALA A 1 160 ? -38.678 4.502 26.741 1.00 69.25 160 ALA A CA 1
ATOM 1208 C C . ALA A 1 160 ? -39.365 3.960 28.009 1.00 69.25 160 ALA A C 1
ATOM 1210 O O . ALA A 1 160 ? -40.457 3.410 27.912 1.00 69.25 160 ALA A O 1
ATOM 1211 N N . GLY A 1 161 ? -38.728 4.080 29.181 1.00 68.56 161 GLY A N 1
ATOM 1212 C CA . GLY A 1 161 ? -39.308 3.711 30.476 1.00 68.56 161 GLY A CA 1
ATOM 1213 C C . GLY A 1 161 ? -40.046 4.852 31.186 1.00 68.56 161 GLY A C 1
ATOM 1214 O O . GLY A 1 161 ? -40.641 4.613 32.234 1.00 68.56 161 GLY A O 1
ATOM 1215 N N . GLU A 1 162 ? -39.993 6.070 30.639 1.00 65.81 162 GLU A N 1
ATOM 1216 C CA . GLU A 1 162 ? -40.619 7.276 31.201 1.00 65.81 162 GLU A CA 1
ATOM 1217 C C . GLU A 1 162 ? -41.963 7.659 30.533 1.00 65.81 162 GLU A C 1
ATOM 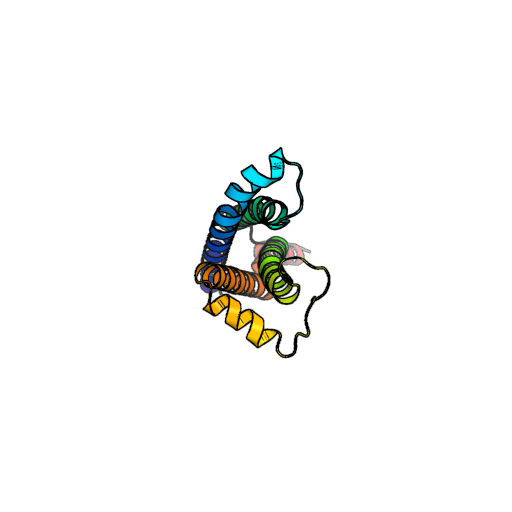1219 O O . GLU A 1 162 ? -42.597 8.614 30.986 1.00 65.81 162 GLU A O 1
ATOM 1224 N N . GLU A 1 163 ? -42.422 6.923 29.507 1.00 49.59 163 GLU A N 1
ATOM 1225 C CA . GLU A 1 163 ? -43.754 7.071 28.870 1.00 49.59 163 GLU A CA 1
ATOM 1226 C C . GLU A 1 163 ? -44.753 5.992 29.321 1.00 49.59 163 GLU A C 1
ATOM 1228 O O . GLU A 1 163 ? -45.937 6.347 29.537 1.00 49.59 163 GLU A O 1
#